Protein AF-A0A2G7GDB1-F1 (afdb_monomer_lite)

Secondary structure (DSSP, 8-state):
----TTSPPPPHHHHIIIIIIHHHT--HHHHHHHHT--HHHHHHHHTTSSPPPHHHHHHHHHHHTS-HHHHHHHHHHHHHHHHHHHHHHHHTTPPPP------TTTTTTTSSTTS---------------

Foldseek 3Di:
DDQDPPDQQDQLLCCCCPVPCVVVVHDLVNLCVQLVHDSVQSVCSNVSNDAQDLSNLVSVCVRVVHHSCVRVVSRVSNVVVVVCVVCVVVVVPDDDDDPPDPDPPVVVVVPPPPPDPDPDDDDDDDDDDD

Radius of gyration: 30.7 Å; chains: 1; bounding box: 88×58×57 Å

pLDDT: mean 82.87, std 20.31, range [41.31, 98.62]

Sequence (130 aa):
MRVPTNRRPPHPGRILRKYFLDNLGIDQQQLANGIGVEYKRINSIVNERRDISEDTALRLAKYFGNTPGFWLNLQSVYNLYKAEQKVREELDKIRTFTVSSCTSEQIESDRITNIDKGDSSILANSPRDD

Structure (mmCIF, N/CA/C/O backbone):
data_AF-A0A2G7GDB1-F1
#
_entry.id   AF-A0A2G7GDB1-F1
#
loop_
_atom_site.group_PDB
_atom_site.id
_atom_site.type_symbol
_atom_site.label_atom_id
_atom_site.label_alt_id
_atom_site.label_comp_id
_atom_site.label_asym_id
_atom_site.label_entity_id
_atom_site.label_seq_id
_atom_site.pdbx_PDB_ins_code
_atom_site.Cartn_x
_atom_site.Cartn_y
_atom_site.Cartn_z
_atom_site.occupancy
_atom_site.B_iso_or_equiv
_atom_site.auth_seq_id
_atom_site.auth_comp_id
_atom_site.auth_asym_id
_atom_site.auth_atom_id
_atom_site.pdbx_PDB_model_num
ATOM 1 N N . MET A 1 1 ? 6.593 -16.684 -5.619 1.00 57.34 1 MET A N 1
ATOM 2 C CA . MET A 1 1 ? 5.576 -15.652 -5.918 1.00 57.34 1 MET A CA 1
ATOM 3 C C . MET A 1 1 ? 5.454 -15.544 -7.432 1.00 57.34 1 MET A C 1
ATOM 5 O O . MET A 1 1 ? 6.480 -15.384 -8.075 1.00 57.34 1 MET A O 1
ATOM 9 N N . ARG A 1 2 ? 4.266 -15.733 -8.019 1.00 59.44 2 ARG A N 1
ATOM 10 C CA . ARG A 1 2 ? 4.071 -15.731 -9.482 1.00 59.44 2 ARG A CA 1
ATOM 11 C C . ARG A 1 2 ? 3.248 -14.504 -9.868 1.00 59.44 2 ARG A C 1
ATOM 13 O O . ARG A 1 2 ? 2.121 -14.372 -9.396 1.00 59.44 2 ARG A O 1
ATOM 20 N N . VAL A 1 3 ? 3.804 -13.612 -10.685 1.00 61.69 3 VAL A N 1
ATOM 21 C CA . VAL A 1 3 ? 3.067 -12.461 -11.230 1.00 61.69 3 VAL A CA 1
ATOM 22 C C . VAL A 1 3 ? 2.157 -12.954 -12.362 1.00 61.69 3 VAL A C 1
ATOM 24 O O . VAL A 1 3 ? 2.616 -13.726 -13.207 1.00 61.69 3 VAL A O 1
ATOM 27 N N . PRO A 1 4 ? 0.866 -12.578 -12.394 1.00 60.94 4 PRO A N 1
ATOM 28 C CA . PRO A 1 4 ? -0.011 -12.937 -13.500 1.00 60.94 4 PRO A CA 1
ATOM 29 C C . PRO A 1 4 ? 0.443 -12.229 -14.781 1.00 60.94 4 PRO A C 1
ATOM 31 O O . PRO A 1 4 ? 0.367 -11.011 -14.881 1.00 60.94 4 PRO A O 1
ATOM 34 N N . THR A 1 5 ? 0.855 -12.998 -15.786 1.00 60.69 5 THR A N 1
ATOM 35 C CA . THR A 1 5 ? 1.408 -12.479 -17.050 1.00 60.69 5 THR A CA 1
ATOM 36 C C . THR A 1 5 ? 0.376 -11.740 -17.916 1.00 60.69 5 THR A C 1
ATOM 38 O O . THR A 1 5 ? 0.753 -11.003 -18.815 1.00 60.69 5 THR A O 1
ATOM 41 N N . ASN A 1 6 ? -0.931 -11.925 -17.668 1.00 65.12 6 ASN A N 1
ATOM 42 C CA . ASN A 1 6 ? -1.988 -11.459 -18.579 1.00 65.12 6 ASN A CA 1
ATOM 43 C C . ASN A 1 6 ? -3.102 -10.619 -17.922 1.00 65.12 6 ASN A C 1
ATOM 45 O O . ASN A 1 6 ? -4.096 -10.296 -18.570 1.00 65.12 6 ASN A O 1
ATOM 49 N N . ARG A 1 7 ? -3.001 -10.295 -16.624 1.00 78.75 7 ARG A N 1
ATOM 50 C CA . ARG A 1 7 ? -4.009 -9.480 -15.918 1.00 78.75 7 ARG A CA 1
ATOM 51 C C . ARG A 1 7 ? -3.340 -8.525 -14.942 1.00 78.75 7 ARG A C 1
ATOM 53 O O . ARG A 1 7 ? -2.548 -8.958 -14.112 1.00 78.75 7 ARG A O 1
ATOM 60 N N . ARG A 1 8 ? -3.728 -7.245 -14.999 1.00 85.38 8 ARG A N 1
ATOM 61 C CA . ARG A 1 8 ? -3.262 -6.218 -14.060 1.00 85.38 8 ARG A CA 1
ATOM 62 C C . ARG A 1 8 ? -3.568 -6.657 -12.619 1.00 85.38 8 ARG A C 1
ATOM 64 O O . ARG A 1 8 ? -4.748 -6.837 -12.297 1.00 85.38 8 ARG A O 1
ATOM 71 N N . PRO A 1 9 ? -2.556 -6.801 -11.748 1.00 91.25 9 PRO A N 1
ATOM 72 C CA . PRO A 1 9 ? -2.786 -7.108 -10.349 1.00 91.25 9 PRO A CA 1
ATOM 73 C C . PRO A 1 9 ? -3.528 -5.944 -9.674 1.00 91.25 9 PRO A C 1
ATOM 75 O O . PRO A 1 9 ? -3.273 -4.774 -9.987 1.00 91.25 9 PRO A O 1
ATOM 78 N N . PRO A 1 10 ? -4.466 -6.236 -8.762 1.00 92.44 10 PRO A N 1
ATOM 79 C CA . PRO A 1 10 ? -5.179 -5.202 -8.029 1.00 92.44 10 PRO A CA 1
ATOM 80 C C . PRO A 1 10 ? -4.226 -4.451 -7.094 1.00 92.44 10 PRO A C 1
ATO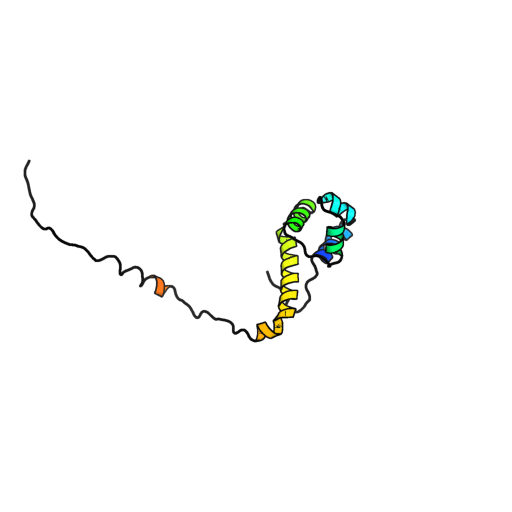M 82 O O . PRO A 1 10 ? -3.358 -5.056 -6.466 1.00 92.44 10 PRO A O 1
ATOM 85 N N . HIS A 1 11 ? -4.423 -3.138 -6.963 1.00 96.12 11 HIS A N 1
ATOM 86 C CA . HIS A 1 11 ? -3.715 -2.344 -5.961 1.00 96.12 11 HIS A CA 1
ATOM 87 C C . HIS A 1 11 ? -4.039 -2.876 -4.550 1.00 96.12 11 HIS A C 1
ATOM 89 O O . HIS A 1 11 ? -5.210 -3.166 -4.272 1.00 96.12 11 HIS A O 1
ATOM 95 N N . PRO A 1 12 ? -3.070 -2.968 -3.623 1.00 96.75 12 PRO A N 1
ATOM 96 C CA . PRO A 1 12 ? -3.319 -3.472 -2.270 1.00 96.75 12 PRO A CA 1
ATOM 97 C C . PRO A 1 12 ? -4.410 -2.690 -1.522 1.00 96.75 12 PRO A C 1
ATOM 99 O O . PRO A 1 12 ? -5.239 -3.277 -0.837 1.00 96.75 12 PRO A O 1
ATOM 102 N N . GLY A 1 13 ? -4.493 -1.376 -1.726 1.00 97.44 13 GLY A N 1
ATOM 103 C CA . GLY A 1 13 ? -5.583 -0.540 -1.207 1.00 97.44 13 GLY A CA 1
ATOM 104 C C . GLY A 1 13 ? -6.988 -0.915 -1.697 1.00 97.44 13 GLY A C 1
ATOM 105 O O . GLY A 1 13 ? -7.947 -0.841 -0.930 1.00 97.44 13 GLY A O 1
ATOM 106 N N . ARG A 1 14 ? -7.117 -1.412 -2.935 1.00 96.94 14 ARG A N 1
ATOM 107 C CA . ARG A 1 14 ? -8.384 -1.962 -3.439 1.00 96.94 14 ARG A CA 1
ATOM 108 C C . ARG A 1 14 ? -8.763 -3.234 -2.690 1.00 96.94 14 ARG A C 1
ATOM 110 O O . ARG A 1 14 ? -9.940 -3.433 -2.395 1.00 96.94 14 ARG A O 1
ATOM 117 N N . ILE A 1 15 ? -7.775 -4.086 -2.405 1.00 96.81 15 ILE A N 1
ATOM 118 C CA . ILE A 1 15 ? -7.968 -5.313 -1.627 1.00 96.81 15 ILE A CA 1
ATOM 119 C C . ILE A 1 15 ? -8.388 -4.970 -0.197 1.00 96.81 15 ILE A C 1
ATOM 121 O O . ILE A 1 15 ? -9.368 -5.527 0.288 1.00 96.81 15 ILE A O 1
ATOM 125 N N . LEU A 1 16 ? -7.708 -4.007 0.432 1.00 97.12 16 LEU A N 1
ATOM 126 C CA . LEU A 1 16 ? -8.044 -3.503 1.762 1.00 97.12 16 LEU A CA 1
ATOM 127 C C . LEU A 1 16 ? -9.501 -3.027 1.831 1.00 97.12 16 LEU A C 1
ATOM 129 O O . LEU A 1 16 ? -10.241 -3.457 2.710 1.00 97.12 16 LEU A O 1
ATOM 133 N N . ARG A 1 17 ? -9.940 -2.196 0.880 1.00 97.44 17 ARG A N 1
ATOM 134 C CA . ARG A 1 17 ? -11.330 -1.728 0.845 1.00 97.44 17 ARG A CA 1
ATOM 135 C C . ARG A 1 17 ? -12.312 -2.883 0.669 1.00 97.44 17 ARG A C 1
ATOM 137 O O . ARG A 1 17 ? -13.134 -3.126 1.540 1.00 97.44 17 ARG A O 1
ATOM 144 N N . LYS A 1 18 ? -12.176 -3.627 -0.432 1.00 96.62 18 LYS A N 1
ATOM 145 C CA . LYS A 1 18 ? -13.183 -4.606 -0.853 1.00 96.62 18 LYS A CA 1
ATOM 146 C C . LYS A 1 18 ? -13.298 -5.800 0.093 1.00 96.62 18 LYS A C 1
ATOM 148 O O . LYS A 1 18 ? -14.392 -6.305 0.297 1.00 96.62 18 LYS A O 1
ATOM 153 N N . TYR A 1 19 ? -12.173 -6.297 0.606 1.00 96.00 19 TYR A N 1
ATOM 154 C CA . TYR A 1 19 ? -12.157 -7.561 1.345 1.00 96.00 19 TYR A CA 1
ATOM 155 C C . TYR A 1 19 ? -12.087 -7.401 2.859 1.00 96.00 19 TYR A C 1
ATOM 157 O O . TYR A 1 19 ? -12.372 -8.368 3.561 1.00 96.00 19 TYR A O 1
ATOM 165 N N . PHE A 1 20 ? -11.728 -6.215 3.357 1.00 96.38 20 PHE A N 1
ATOM 166 C CA . PHE A 1 20 ? -11.632 -5.957 4.791 1.00 96.38 20 PHE A CA 1
ATOM 167 C C . PHE A 1 20 ? -12.625 -4.885 5.223 1.00 96.38 20 PHE A C 1
ATOM 169 O O . PHE A 1 20 ? -13.497 -5.193 6.022 1.00 96.38 20 PHE A O 1
ATOM 176 N N . LEU A 1 21 ? -12.555 -3.664 4.684 1.00 96.62 21 LEU A N 1
ATOM 177 C CA . LEU A 1 21 ? -13.450 -2.582 5.119 1.00 96.62 21 LEU A CA 1
ATOM 178 C C . LEU A 1 21 ? -14.919 -2.892 4.809 1.00 96.62 21 LEU A C 1
ATOM 180 O O . LEU A 1 21 ? -15.738 -2.938 5.723 1.00 96.62 21 LEU A O 1
ATOM 184 N N . ASP A 1 22 ? -15.224 -3.191 3.545 1.00 96.75 22 ASP A N 1
ATOM 185 C CA . ASP A 1 22 ? -16.597 -3.438 3.093 1.00 96.75 22 ASP A CA 1
ATOM 186 C C . ASP A 1 22 ? -17.174 -4.715 3.737 1.00 96.75 22 ASP A C 1
ATOM 188 O O . ASP A 1 22 ? -18.322 -4.732 4.169 1.00 96.75 22 ASP A O 1
ATOM 192 N N . ASN A 1 23 ? -16.363 -5.774 3.859 1.00 96.00 23 ASN A N 1
ATOM 193 C CA . ASN A 1 23 ? -16.790 -7.051 4.444 1.00 96.00 23 ASN A CA 1
ATOM 194 C C . ASN A 1 23 ? -16.986 -6.994 5.965 1.00 96.00 23 ASN A C 1
ATOM 196 O O . ASN A 1 23 ? -17.841 -7.701 6.491 1.00 96.00 23 ASN A O 1
ATOM 200 N N . LEU A 1 24 ? -16.176 -6.205 6.676 1.00 95.00 24 LEU A N 1
ATOM 201 C CA . LEU A 1 24 ? -16.263 -6.072 8.134 1.00 95.00 24 LEU A CA 1
ATOM 202 C C . LEU A 1 24 ? -17.173 -4.911 8.560 1.00 95.00 24 LEU A C 1
ATOM 204 O O . LEU A 1 24 ? -17.409 -4.741 9.753 1.00 95.00 24 LEU A O 1
ATOM 208 N N . GLY A 1 25 ? -17.664 -4.104 7.612 1.00 96.38 25 GLY A N 1
ATOM 209 C CA . GLY A 1 25 ? -18.463 -2.911 7.898 1.00 96.38 25 GLY A CA 1
ATOM 210 C C . GLY A 1 25 ? -17.686 -1.834 8.661 1.00 96.38 25 GLY A C 1
ATOM 211 O O . GLY A 1 25 ? -18.273 -1.107 9.458 1.00 96.38 25 GLY A O 1
ATOM 212 N N . ILE A 1 26 ? -16.367 -1.759 8.455 1.00 96.12 26 ILE A N 1
ATOM 213 C CA . ILE A 1 26 ? -15.474 -0.822 9.147 1.00 96.12 26 ILE A CA 1
ATOM 214 C C . ILE A 1 26 ? -15.177 0.355 8.217 1.00 96.12 26 ILE A C 1
ATOM 216 O O . ILE A 1 26 ? -14.767 0.161 7.073 1.00 96.12 26 ILE A O 1
ATOM 220 N N . ASP A 1 27 ? -15.317 1.580 8.716 1.00 96.88 27 ASP A N 1
ATOM 221 C CA . ASP A 1 27 ? -14.921 2.780 7.981 1.00 96.88 27 ASP A CA 1
ATOM 222 C C . ASP A 1 27 ? -13.403 3.051 8.068 1.00 96.88 27 ASP A C 1
ATOM 224 O O . ASP A 1 27 ? -12.699 2.657 9.003 1.00 96.88 27 ASP A O 1
ATOM 228 N N . GLN A 1 28 ? -12.880 3.792 7.094 1.00 97.62 28 GLN A N 1
ATOM 229 C CA . GLN A 1 28 ? -11.492 4.240 7.028 1.00 97.62 28 GLN A CA 1
ATOM 230 C C . GLN A 1 28 ? -11.049 4.992 8.291 1.00 97.62 28 GLN A C 1
ATOM 232 O O . GLN A 1 28 ? -9.905 4.823 8.720 1.00 97.62 28 GLN A O 1
ATOM 237 N N . GLN A 1 29 ? -11.930 5.792 8.905 1.00 98.19 29 GLN A N 1
ATOM 238 C CA . GLN A 1 29 ? -11.620 6.492 10.154 1.00 98.19 29 GLN A CA 1
ATOM 239 C C . GLN A 1 29 ? -11.434 5.515 11.321 1.00 98.19 29 GLN A C 1
ATOM 241 O O . GLN A 1 29 ? -10.499 5.661 12.111 1.00 98.19 29 GLN A O 1
ATOM 246 N N . GLN A 1 30 ? -12.287 4.492 11.412 1.00 97.56 30 GLN A N 1
ATOM 247 C CA . GLN A 1 30 ? -12.175 3.453 12.436 1.00 97.56 30 GLN A CA 1
ATOM 248 C C . GLN A 1 30 ? -10.886 2.650 12.262 1.00 97.56 30 GLN A C 1
ATOM 250 O O . GLN A 1 30 ? -10.184 2.415 13.246 1.00 97.56 30 G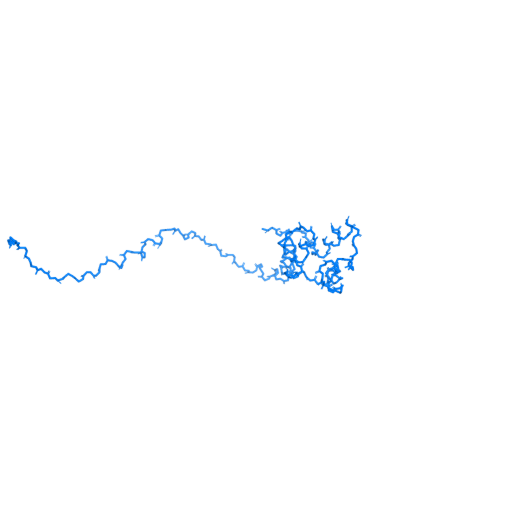LN A O 1
ATOM 255 N N . LEU A 1 31 ? -10.526 2.302 11.021 1.00 97.81 31 LEU A N 1
ATOM 256 C CA . LEU A 1 31 ? -9.255 1.639 10.734 1.00 97.81 31 LEU A CA 1
ATOM 257 C C . LEU A 1 31 ? -8.060 2.515 11.136 1.00 97.81 31 LEU A C 1
ATOM 259 O O . LEU A 1 31 ? -7.141 2.031 11.792 1.00 97.81 31 LEU A O 1
ATOM 263 N N . ALA A 1 32 ? -8.068 3.796 10.758 1.00 98.25 32 ALA A N 1
ATOM 264 C CA . ALA A 1 32 ? -6.984 4.728 11.067 1.00 98.25 32 ALA A CA 1
ATOM 265 C C . ALA A 1 32 ? -6.735 4.826 12.580 1.00 98.25 32 ALA A C 1
ATOM 267 O O . ALA A 1 32 ? -5.599 4.667 13.034 1.00 98.25 32 ALA A O 1
ATOM 268 N N . ASN A 1 33 ? -7.812 4.981 13.354 1.00 98.00 33 ASN A N 1
ATOM 269 C CA . ASN A 1 33 ? -7.759 4.987 14.813 1.00 98.00 33 ASN A CA 1
ATOM 270 C C . ASN A 1 33 ? -7.291 3.631 15.367 1.00 98.00 33 ASN A C 1
ATOM 272 O O . ASN A 1 33 ? -6.422 3.588 16.234 1.00 98.00 33 ASN A O 1
ATOM 276 N N . GLY A 1 34 ? -7.822 2.527 14.836 1.00 97.44 34 GLY A N 1
ATOM 277 C CA . GLY A 1 34 ? -7.515 1.169 15.287 1.00 97.44 34 GLY A CA 1
ATOM 278 C C . GLY A 1 34 ? -6.057 0.757 15.089 1.00 97.44 34 GLY A C 1
ATOM 279 O O . GLY A 1 34 ? -5.530 -0.024 15.879 1.00 97.44 34 GLY A O 1
ATOM 280 N N . ILE A 1 35 ? -5.387 1.304 14.071 1.00 97.25 35 ILE A N 1
ATOM 281 C CA . ILE A 1 35 ? -3.970 1.020 13.801 1.00 97.25 35 ILE A CA 1
ATOM 282 C C . ILE A 1 35 ? -3.016 2.156 14.202 1.00 97.25 35 ILE A C 1
ATOM 284 O O . ILE A 1 35 ? -1.800 2.053 13.994 1.00 97.25 35 ILE A O 1
ATOM 288 N N . GLY A 1 36 ? -3.553 3.239 14.771 1.00 97.38 36 GLY A N 1
ATOM 289 C CA . GLY A 1 36 ? -2.793 4.386 15.265 1.00 97.38 36 GLY A CA 1
ATOM 290 C C . GLY A 1 36 ? -2.058 5.161 14.169 1.00 97.38 36 GLY A C 1
ATOM 291 O O . GLY A 1 36 ? -0.868 5.445 14.319 1.00 97.38 36 GLY A O 1
ATOM 292 N N . VAL A 1 37 ? -2.729 5.468 13.054 1.00 97.38 37 VAL A N 1
ATOM 293 C CA . VAL A 1 37 ? -2.184 6.301 11.964 1.00 97.38 37 VAL A CA 1
ATOM 294 C C . VAL A 1 37 ? -3.164 7.401 11.563 1.00 97.38 37 VAL A C 1
ATOM 296 O O . VAL A 1 37 ? -4.357 7.322 11.828 1.00 97.38 37 VAL A O 1
ATOM 299 N N . GLU A 1 38 ? -2.671 8.427 10.872 1.00 98.00 38 GLU A N 1
ATOM 300 C CA . GLU A 1 38 ? -3.521 9.499 10.350 1.00 98.00 38 GLU A CA 1
ATOM 301 C C . GLU A 1 38 ? -4.522 8.973 9.304 1.00 98.00 38 GLU A C 1
ATOM 303 O O . GLU A 1 38 ? -4.146 8.237 8.384 1.00 98.00 38 GLU A O 1
ATOM 308 N N . TYR A 1 39 ? -5.777 9.429 9.373 1.00 97.88 39 TYR A N 1
ATOM 309 C CA . TYR A 1 39 ? -6.824 9.108 8.393 1.00 97.88 39 TYR A CA 1
ATOM 310 C C . TYR A 1 39 ? -6.378 9.336 6.944 1.00 97.88 39 TYR A C 1
ATOM 312 O O . TYR A 1 39 ? -6.599 8.492 6.075 1.00 97.88 39 TYR A O 1
ATOM 320 N N . LYS A 1 40 ? -5.664 10.439 6.679 1.00 98.12 40 LYS A N 1
ATOM 321 C CA . LYS A 1 40 ? -5.157 10.782 5.344 1.00 98.12 40 LYS A CA 1
ATOM 322 C C . LYS A 1 40 ? -4.272 9.684 4.749 1.00 98.12 40 LYS A C 1
ATOM 324 O O . LYS A 1 40 ? -4.295 9.472 3.532 1.00 98.12 40 LYS A O 1
ATOM 329 N N . ARG A 1 41 ? -3.522 8.959 5.590 1.00 97.81 41 ARG A N 1
ATOM 330 C CA . ARG A 1 41 ? -2.711 7.808 5.172 1.00 97.81 41 ARG A CA 1
ATOM 331 C C . ARG A 1 41 ? -3.608 6.682 4.657 1.00 97.81 41 ARG A C 1
ATOM 333 O O . ARG A 1 41 ? -3.393 6.230 3.534 1.00 97.81 41 ARG A O 1
ATOM 340 N N . ILE A 1 42 ? -4.619 6.283 5.432 1.00 97.94 42 ILE A N 1
ATOM 341 C CA . ILE A 1 42 ? -5.575 5.228 5.054 1.00 97.94 42 ILE A CA 1
ATOM 342 C C . ILE A 1 42 ? -6.364 5.617 3.810 1.00 97.94 42 ILE A C 1
ATOM 344 O O . ILE A 1 42 ? -6.424 4.837 2.863 1.00 97.94 42 ILE A O 1
ATOM 348 N N . ASN A 1 43 ? -6.884 6.841 3.767 1.00 98.00 43 ASN A N 1
ATOM 349 C CA . ASN A 1 43 ? -7.625 7.358 2.624 1.00 98.00 43 ASN A CA 1
ATOM 350 C C . ASN A 1 43 ? -6.792 7.304 1.336 1.00 98.00 43 ASN A C 1
ATOM 352 O O . ASN A 1 43 ? -7.258 6.815 0.306 1.00 98.00 43 ASN A O 1
ATOM 356 N N . SER A 1 44 ? -5.525 7.721 1.402 1.00 98.12 44 SER A N 1
ATOM 357 C CA . SER A 1 44 ? -4.626 7.663 0.246 1.00 98.12 44 SER A CA 1
ATOM 358 C C . SER A 1 44 ? -4.365 6.227 -0.216 1.00 98.12 44 SER A C 1
ATOM 360 O O . SER A 1 44 ? -4.299 5.983 -1.419 1.00 98.12 44 SER A O 1
ATOM 362 N N . ILE A 1 45 ? -4.232 5.277 0.716 1.00 97.81 45 ILE A N 1
ATOM 363 C CA . ILE A 1 45 ? -4.036 3.855 0.396 1.00 97.81 45 ILE A CA 1
ATOM 364 C C . ILE A 1 45 ? -5.296 3.284 -0.258 1.00 97.81 45 ILE A C 1
ATOM 366 O O . ILE A 1 45 ? -5.214 2.716 -1.346 1.00 97.81 45 ILE A O 1
ATOM 370 N N . VAL A 1 46 ? -6.464 3.474 0.362 1.00 97.25 46 VAL A N 1
ATOM 371 C CA . VAL A 1 46 ? -7.764 2.973 -0.119 1.00 97.25 46 VAL A CA 1
ATOM 372 C C . VAL A 1 46 ? -8.113 3.526 -1.502 1.00 97.25 46 VAL A C 1
ATOM 374 O O . VAL A 1 46 ? -8.638 2.793 -2.339 1.00 97.25 46 VAL A O 1
ATOM 377 N N . ASN A 1 47 ? -7.752 4.780 -1.776 1.00 97.25 47 ASN A N 1
ATOM 378 C CA . ASN A 1 47 ? -7.934 5.418 -3.081 1.00 97.25 47 ASN A CA 1
ATOM 379 C C . ASN A 1 47 ? -6.830 5.094 -4.102 1.00 97.25 47 ASN A C 1
ATOM 381 O O . ASN A 1 47 ? -6.747 5.756 -5.135 1.00 97.25 47 ASN A O 1
ATOM 385 N N . GLU A 1 48 ? -5.981 4.098 -3.833 1.00 96.69 48 GLU A N 1
ATOM 386 C CA . GLU A 1 48 ? -4.915 3.641 -4.737 1.00 96.69 48 GLU A CA 1
ATOM 387 C C . GLU A 1 48 ? -3.879 4.741 -5.080 1.00 96.69 48 GLU A C 1
ATOM 389 O O . GLU A 1 48 ? -3.199 4.677 -6.104 1.00 96.69 48 GLU A O 1
ATOM 394 N N . ARG A 1 49 ? -3.757 5.771 -4.226 1.00 96.75 49 ARG A N 1
ATOM 395 C CA . ARG A 1 49 ? -2.830 6.910 -4.395 1.00 96.75 49 ARG A CA 1
ATOM 396 C C . ARG A 1 49 ? -1.517 6.741 -3.635 1.00 96.75 49 ARG A C 1
ATOM 398 O O . ARG A 1 49 ? -0.574 7.488 -3.880 1.00 96.75 49 ARG A O 1
ATOM 405 N N . ARG A 1 50 ? -1.469 5.815 -2.677 1.00 96.94 50 ARG A N 1
ATOM 406 C CA . ARG A 1 50 ? -0.307 5.545 -1.828 1.00 96.94 50 ARG A CA 1
ATOM 407 C C . ARG A 1 50 ? -0.091 4.041 -1.699 1.00 96.94 50 ARG A C 1
ATOM 409 O O . ARG A 1 50 ? -1.039 3.299 -1.451 1.00 96.94 50 ARG A O 1
ATOM 416 N N . ASP A 1 51 ? 1.170 3.646 -1.797 1.00 97.25 51 ASP A N 1
ATOM 417 C CA . ASP A 1 51 ? 1.631 2.282 -1.565 1.00 97.25 51 ASP A CA 1
ATOM 418 C C . ASP A 1 51 ? 1.645 1.938 -0.062 1.00 97.25 51 ASP A C 1
ATOM 420 O O . ASP A 1 51 ? 1.770 2.810 0.805 1.00 97.25 51 ASP A O 1
ATOM 424 N N . ILE A 1 52 ? 1.525 0.653 0.263 1.00 97.56 52 ILE A N 1
ATOM 425 C CA . ILE A 1 52 ? 1.664 0.142 1.628 1.00 97.56 52 ILE A CA 1
ATOM 426 C C . ILE A 1 52 ? 3.154 0.025 1.971 1.00 97.56 52 ILE A C 1
ATOM 428 O O . ILE A 1 52 ? 3.881 -0.726 1.329 1.00 97.56 52 ILE A O 1
ATOM 432 N N . SER A 1 53 ? 3.584 0.745 3.011 1.00 97.62 53 SER A N 1
ATOM 433 C CA . SER A 1 53 ? 4.915 0.603 3.618 1.00 97.62 53 SER A CA 1
ATOM 434 C C . SER A 1 53 ? 4.978 -0.562 4.609 1.00 97.62 53 SER A C 1
ATOM 436 O O . SER A 1 53 ? 3.945 -1.049 5.075 1.00 97.62 53 SER A O 1
ATOM 438 N N . GLU A 1 54 ? 6.184 -0.948 5.016 1.00 98.06 54 GLU A N 1
ATOM 439 C CA . GLU A 1 54 ? 6.453 -1.981 6.022 1.00 98.06 54 GLU A CA 1
ATOM 440 C C . GLU A 1 54 ? 5.788 -1.655 7.368 1.00 98.06 54 GLU A C 1
ATOM 442 O O . GLU A 1 54 ? 5.096 -2.503 7.928 1.00 98.06 54 GLU A O 1
ATOM 447 N N . ASP A 1 55 ? 5.903 -0.408 7.845 1.00 98.12 55 ASP A N 1
ATOM 448 C CA . ASP A 1 55 ? 5.203 0.082 9.050 1.00 98.12 55 ASP A CA 1
ATOM 449 C C . ASP A 1 55 ? 3.685 -0.120 8.937 1.00 98.12 55 ASP A C 1
ATOM 451 O O . ASP A 1 55 ? 3.037 -0.627 9.853 1.00 98.12 55 ASP A O 1
ATOM 455 N N . THR A 1 56 ? 3.108 0.215 7.781 1.00 98.00 56 THR A N 1
ATOM 456 C CA . THR A 1 56 ? 1.665 0.065 7.569 1.00 98.00 56 THR A CA 1
ATOM 457 C C . THR A 1 56 ? 1.273 -1.411 7.488 1.00 98.00 56 THR A C 1
ATOM 459 O O . THR A 1 56 ? 0.259 -1.800 8.060 1.00 98.00 56 THR A O 1
ATOM 462 N N . ALA A 1 57 ? 2.079 -2.253 6.840 1.00 98.25 57 ALA A N 1
ATOM 463 C CA . ALA A 1 57 ? 1.844 -3.692 6.758 1.00 98.25 57 ALA A CA 1
ATOM 464 C C . ALA A 1 57 ? 1.884 -4.370 8.137 1.00 98.25 57 ALA A C 1
ATOM 466 O O . ALA A 1 57 ? 1.007 -5.181 8.431 1.00 98.25 57 ALA A O 1
ATOM 467 N N . LEU A 1 58 ? 2.843 -4.013 8.999 1.00 98.62 58 LEU A N 1
ATOM 468 C CA . LEU A 1 58 ? 2.923 -4.511 10.380 1.00 98.62 58 LEU A CA 1
ATOM 469 C C . LEU A 1 58 ? 1.668 -4.143 11.181 1.00 98.62 58 LEU A C 1
ATOM 471 O O . LEU A 1 58 ? 1.086 -4.983 11.869 1.00 98.62 58 LEU A O 1
ATOM 475 N N . ARG A 1 59 ? 1.224 -2.893 11.047 1.00 98.44 59 ARG A N 1
ATOM 476 C CA . ARG A 1 59 ? 0.032 -2.364 11.716 1.00 98.44 59 ARG A CA 1
ATOM 477 C C . ARG A 1 59 ? -1.259 -3.029 11.241 1.00 98.44 59 ARG A C 1
ATOM 479 O O . ARG A 1 59 ? -2.054 -3.474 12.066 1.00 98.44 59 ARG A O 1
ATOM 486 N N . LEU A 1 60 ? -1.449 -3.148 9.927 1.00 98.00 60 LEU A N 1
ATOM 487 C CA . LEU A 1 60 ? -2.604 -3.834 9.339 1.00 98.00 60 LEU A CA 1
ATOM 488 C C . LEU A 1 60 ? -2.630 -5.313 9.735 1.00 98.00 60 LEU A C 1
ATOM 490 O O . LEU A 1 60 ? -3.686 -5.835 10.077 1.00 98.00 60 LEU A O 1
ATOM 494 N N . ALA A 1 61 ? -1.472 -5.974 9.740 1.00 98.06 61 ALA A N 1
ATOM 495 C CA . ALA A 1 61 ? -1.348 -7.364 10.162 1.00 98.06 61 ALA A CA 1
ATOM 496 C C . ALA A 1 61 ? -1.762 -7.573 11.617 1.00 98.06 61 ALA A C 1
ATOM 498 O O . ALA A 1 61 ? -2.561 -8.462 11.912 1.00 98.06 61 ALA A O 1
ATOM 499 N N . LYS A 1 62 ? -1.286 -6.704 12.515 1.00 98.06 62 LYS A N 1
ATOM 500 C CA . LYS A 1 62 ? -1.676 -6.735 13.926 1.00 98.06 62 LYS A CA 1
ATOM 501 C C . LYS A 1 62 ? -3.178 -6.515 14.116 1.00 98.06 62 LYS A C 1
ATOM 503 O O . LYS A 1 62 ? -3.768 -7.181 14.959 1.00 98.06 62 LYS A O 1
ATOM 508 N N . TYR A 1 63 ? -3.775 -5.603 13.350 1.00 97.56 63 TYR A N 1
ATOM 509 C CA . TYR A 1 63 ? -5.191 -5.253 13.469 1.00 97.56 63 TYR A CA 1
ATOM 510 C C . TYR A 1 63 ? -6.130 -6.325 12.905 1.00 97.56 63 TYR A C 1
ATOM 512 O O . TYR A 1 63 ? -7.116 -6.674 13.544 1.00 97.56 63 TYR A O 1
ATOM 520 N N . PHE A 1 64 ? -5.814 -6.881 11.734 1.00 96.81 64 PHE A N 1
ATOM 521 C CA . PHE A 1 64 ? -6.656 -7.878 11.063 1.00 96.81 64 PHE A CA 1
ATOM 522 C C . PHE A 1 64 ? -6.307 -9.332 11.407 1.00 96.81 64 PHE A C 1
ATOM 524 O O . PHE A 1 64 ? -6.958 -10.245 10.906 1.00 96.81 64 PHE A O 1
ATOM 531 N N . GLY A 1 65 ? -5.278 -9.567 12.224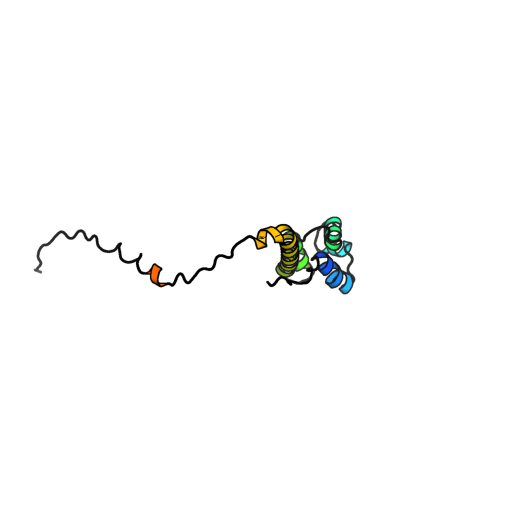 1.00 96.50 65 GLY A N 1
ATOM 532 C CA . GLY A 1 65 ? -4.866 -10.914 12.626 1.00 96.50 65 GLY A CA 1
ATOM 533 C C . GLY A 1 65 ? -4.270 -11.749 11.487 1.00 96.50 65 GLY A C 1
ATOM 534 O O . GLY A 1 65 ? -4.382 -12.971 11.499 1.00 96.50 65 GLY A O 1
ATOM 535 N N . ASN A 1 66 ? -3.653 -11.106 10.492 1.00 96.44 66 ASN A N 1
ATOM 536 C CA . ASN A 1 66 ? -2.957 -11.780 9.391 1.00 96.44 66 ASN A CA 1
ATOM 537 C C . ASN A 1 66 ? -1.448 -11.482 9.424 1.00 96.44 66 ASN A C 1
ATOM 539 O O . ASN A 1 66 ? -0.931 -10.970 10.415 1.00 96.44 66 ASN A O 1
ATOM 543 N N . THR A 1 67 ? -0.707 -11.848 8.374 1.00 97.88 67 THR A N 1
ATOM 544 C CA . THR A 1 67 ? 0.749 -11.658 8.340 1.00 97.88 67 THR A CA 1
ATOM 545 C C . THR A 1 67 ? 1.141 -10.349 7.642 1.00 97.88 67 THR A C 1
ATOM 547 O O . THR A 1 67 ? 0.541 -9.987 6.630 1.00 97.88 67 THR A O 1
ATOM 550 N N . PRO A 1 68 ? 2.206 -9.651 8.084 1.00 97.81 68 PRO A N 1
ATOM 551 C CA . PRO A 1 68 ? 2.723 -8.476 7.369 1.00 97.81 68 PRO A CA 1
ATOM 552 C C . PRO A 1 68 ? 3.120 -8.809 5.924 1.00 97.81 68 PRO A C 1
ATOM 554 O O . PRO A 1 68 ? 2.900 -8.022 5.003 1.00 97.81 68 PRO A O 1
ATOM 557 N N . GLY A 1 69 ? 3.637 -10.027 5.722 1.00 97.38 69 GLY A N 1
ATOM 558 C CA . GLY A 1 69 ? 3.994 -10.561 4.412 1.00 97.38 69 GLY A CA 1
ATOM 559 C C . GLY A 1 69 ? 2.820 -10.621 3.437 1.00 97.38 69 GLY A C 1
ATOM 560 O O . GLY A 1 69 ? 3.040 -10.424 2.249 1.00 97.38 69 GLY A O 1
ATOM 561 N N . PHE A 1 70 ? 1.578 -10.805 3.899 1.00 96.94 70 PHE A N 1
ATOM 562 C CA . PHE A 1 70 ? 0.398 -10.742 3.029 1.00 96.94 70 PHE A CA 1
ATOM 563 C C . PHE A 1 70 ? 0.287 -9.379 2.328 1.00 96.94 70 PHE A C 1
ATOM 565 O O . PHE A 1 70 ? 0.161 -9.313 1.104 1.00 96.94 70 PHE A O 1
ATOM 572 N N . TRP A 1 71 ? 0.397 -8.290 3.092 1.00 97.50 71 TRP A N 1
ATOM 573 C CA . TRP A 1 71 ? 0.279 -6.925 2.576 1.00 97.50 71 TRP A CA 1
ATOM 574 C C . TRP A 1 71 ? 1.452 -6.541 1.680 1.00 97.50 71 TRP A C 1
ATOM 576 O O . TRP A 1 71 ? 1.246 -6.006 0.588 1.00 97.50 71 TRP A O 1
ATOM 586 N N . LEU A 1 72 ? 2.672 -6.862 2.116 1.00 97.62 72 LEU A N 1
ATOM 587 C CA . LEU A 1 72 ? 3.875 -6.613 1.323 1.00 97.62 72 LEU A CA 1
ATOM 588 C C . LEU A 1 72 ? 3.851 -7.411 0.025 1.00 97.62 72 LEU A C 1
ATOM 590 O O . LEU A 1 72 ? 4.182 -6.872 -1.023 1.00 97.62 72 LEU A O 1
ATOM 594 N N . ASN A 1 73 ? 3.363 -8.651 0.055 1.00 96.00 73 ASN A N 1
ATOM 595 C CA . ASN A 1 73 ? 3.253 -9.469 -1.140 1.00 96.00 73 ASN A CA 1
ATOM 596 C C . ASN A 1 73 ? 2.314 -8.820 -2.174 1.00 96.00 73 ASN A C 1
ATOM 598 O O . ASN A 1 73 ? 2.661 -8.718 -3.348 1.00 96.00 73 ASN A O 1
ATOM 602 N N . LEU A 1 74 ? 1.157 -8.300 -1.750 1.00 95.50 74 LEU A N 1
ATOM 603 C CA . LEU A 1 74 ? 0.259 -7.559 -2.648 1.00 95.50 74 LEU A CA 1
ATOM 604 C C . LEU A 1 74 ? 0.940 -6.326 -3.261 1.00 95.50 74 LEU A C 1
ATOM 606 O O . LEU A 1 74 ? 0.835 -6.102 -4.470 1.00 95.50 74 LEU A O 1
ATOM 610 N N . GLN A 1 75 ? 1.661 -5.555 -2.444 1.00 96.62 75 GLN A N 1
ATOM 611 C CA . GLN A 1 75 ? 2.398 -4.384 -2.911 1.00 96.62 75 GLN A CA 1
ATOM 612 C C . GLN A 1 75 ? 3.508 -4.765 -3.898 1.00 96.62 75 GLN A C 1
ATOM 614 O O . GLN A 1 75 ? 3.639 -4.128 -4.942 1.00 96.62 75 GLN A O 1
ATOM 619 N N . SER A 1 76 ? 4.270 -5.822 -3.614 1.00 96.06 76 SER A N 1
ATOM 620 C CA . SER A 1 76 ? 5.346 -6.309 -4.476 1.00 96.06 76 SER A CA 1
ATOM 621 C C . SER A 1 76 ? 4.825 -6.781 -5.830 1.00 96.06 76 SER A C 1
ATOM 623 O O . SER A 1 76 ? 5.400 -6.391 -6.841 1.00 96.06 76 SER A O 1
ATOM 625 N N . VAL A 1 77 ? 3.717 -7.539 -5.890 1.00 94.31 77 VAL A N 1
ATOM 626 C CA . VAL A 1 77 ? 3.119 -7.933 -7.186 1.00 94.31 77 VAL A CA 1
ATOM 627 C C . VAL A 1 77 ? 2.702 -6.693 -7.978 1.00 94.31 77 VAL A C 1
ATOM 629 O O . VAL A 1 77 ? 2.970 -6.604 -9.175 1.00 94.31 77 VAL A O 1
ATOM 632 N N . TYR A 1 78 ? 2.053 -5.728 -7.322 1.00 94.69 78 TYR A N 1
ATOM 633 C CA . TYR A 1 78 ? 1.594 -4.506 -7.980 1.00 94.69 78 TYR A CA 1
ATOM 634 C C . TYR A 1 78 ? 2.752 -3.645 -8.502 1.00 94.69 78 TYR A C 1
ATOM 636 O O . TYR A 1 78 ? 2.712 -3.165 -9.639 1.00 94.69 78 TYR A O 1
ATOM 644 N N . ASN A 1 79 ? 3.797 -3.481 -7.692 1.00 94.38 79 ASN A N 1
ATOM 645 C CA . ASN A 1 79 ? 4.993 -2.728 -8.051 1.00 94.38 79 ASN A CA 1
ATOM 646 C C . ASN A 1 79 ? 5.770 -3.403 -9.171 1.00 94.38 79 ASN A C 1
ATOM 648 O O . ASN A 1 79 ? 6.179 -2.712 -10.101 1.00 94.38 79 ASN A O 1
ATOM 652 N N . LEU A 1 80 ? 5.922 -4.727 -9.112 1.00 93.94 80 LEU A N 1
ATOM 653 C CA . LEU A 1 80 ? 6.609 -5.492 -10.143 1.00 93.94 80 LEU A CA 1
ATOM 654 C C . LEU A 1 80 ? 5.885 -5.362 -11.482 1.00 93.94 80 LEU A C 1
ATOM 656 O O . LEU A 1 80 ? 6.511 -4.957 -12.451 1.00 93.94 80 LEU A O 1
ATOM 660 N N . TYR A 1 81 ? 4.560 -5.535 -11.514 1.00 92.75 81 TYR A N 1
ATOM 661 C CA . TYR A 1 81 ? 3.777 -5.289 -12.728 1.00 92.75 81 TYR A CA 1
ATOM 662 C C . TYR A 1 81 ? 3.966 -3.860 -13.258 1.00 92.75 81 TYR A C 1
ATOM 664 O O . TYR A 1 81 ? 4.199 -3.652 -14.444 1.00 92.75 81 TYR A O 1
ATOM 672 N N . LYS A 1 82 ? 3.897 -2.837 -12.394 1.00 92.19 82 LYS A N 1
ATOM 673 C CA . LYS A 1 82 ? 4.128 -1.444 -12.820 1.00 92.19 82 LYS A CA 1
ATOM 674 C C . LYS A 1 82 ? 5.539 -1.219 -13.360 1.00 92.19 82 LYS A C 1
ATOM 676 O O . LYS A 1 82 ? 5.695 -0.405 -14.266 1.00 92.19 82 LYS A O 1
ATOM 681 N N . ALA A 1 83 ? 6.544 -1.862 -12.773 1.00 93.38 83 ALA A N 1
ATOM 682 C CA . ALA A 1 83 ? 7.929 -1.761 -13.205 1.00 93.38 83 ALA A CA 1
ATOM 683 C C . ALA A 1 83 ? 8.119 -2.454 -14.558 1.00 93.38 83 ALA A C 1
ATOM 685 O O . ALA A 1 83 ? 8.576 -1.805 -15.493 1.00 93.38 83 ALA A O 1
ATOM 686 N N . GLU A 1 84 ? 7.662 -3.701 -14.694 1.00 91.25 84 GLU A N 1
ATOM 687 C CA . GLU A 1 84 ? 7.683 -4.472 -15.944 1.00 91.25 84 GLU A CA 1
ATOM 688 C C . GLU A 1 84 ? 7.064 -3.681 -17.095 1.00 91.25 84 GLU A C 1
ATOM 690 O O . GLU A 1 84 ? 7.677 -3.552 -18.147 1.00 91.25 84 GLU A O 1
ATOM 695 N N . GLN A 1 85 ? 5.902 -3.056 -16.882 1.00 90.62 85 GLN A N 1
ATOM 696 C CA . GLN A 1 85 ? 5.250 -2.252 -17.919 1.00 90.62 85 GLN A CA 1
ATOM 697 C C . GLN A 1 85 ? 6.066 -1.028 -18.363 1.00 90.62 85 GLN A C 1
ATOM 699 O O . GLN A 1 85 ? 5.892 -0.580 -19.492 1.00 90.62 85 GLN A O 1
ATOM 704 N N . LYS A 1 86 ? 6.923 -0.470 -17.500 1.00 92.81 86 LYS A N 1
ATOM 705 C CA . LYS A 1 86 ? 7.763 0.692 -17.835 1.00 92.81 86 LYS A CA 1
ATOM 706 C C . LYS A 1 86 ? 9.023 0.306 -18.596 1.00 92.81 86 LYS A C 1
ATOM 708 O O . LYS A 1 86 ? 9.441 1.060 -19.461 1.00 92.81 86 LYS A O 1
ATOM 713 N N . VAL A 1 87 ? 9.621 -0.833 -18.252 1.00 93.69 87 VAL A N 1
ATOM 714 C CA . VAL A 1 87 ? 10.907 -1.273 -18.816 1.00 93.69 87 VAL A CA 1
ATOM 715 C C . VAL A 1 87 ? 10.755 -2.395 -19.841 1.00 93.69 87 VAL A C 1
ATOM 717 O O . VAL A 1 87 ? 11.751 -2.957 -20.273 1.00 93.69 87 VAL A O 1
ATOM 720 N N . ARG A 1 88 ? 9.527 -2.749 -20.241 1.00 89.75 88 ARG A N 1
ATOM 721 C CA . ARG A 1 88 ? 9.242 -3.920 -21.087 1.00 89.75 88 ARG A CA 1
ATOM 722 C C . ARG A 1 88 ? 10.113 -3.985 -22.342 1.00 89.75 88 ARG A C 1
ATOM 724 O O . ARG A 1 88 ? 10.737 -5.006 -22.596 1.00 89.75 88 ARG A O 1
ATOM 731 N N . GLU A 1 89 ? 10.200 -2.880 -23.076 1.00 89.38 89 GLU A N 1
ATOM 732 C CA . GLU A 1 89 ? 10.990 -2.793 -24.312 1.00 89.38 89 GLU A CA 1
ATOM 733 C C . GLU A 1 89 ? 12.502 -2.908 -24.071 1.00 89.38 89 GLU A C 1
ATOM 735 O O . GLU A 1 89 ? 13.250 -3.328 -24.953 1.00 89.38 89 GLU A O 1
ATOM 740 N N . GLU A 1 90 ? 12.972 -2.504 -22.891 1.00 91.94 90 GLU A N 1
ATOM 741 C CA . GLU A 1 90 ? 14.372 -2.642 -22.488 1.00 91.94 90 GLU A CA 1
ATOM 742 C C . GLU A 1 90 ? 14.666 -4.079 -22.056 1.00 91.94 90 GLU A C 1
ATOM 744 O O . GLU A 1 90 ? 15.686 -4.635 -22.458 1.00 91.94 90 GLU A O 1
ATOM 749 N N . LEU A 1 91 ? 13.749 -4.702 -21.306 1.00 89.69 91 LEU A N 1
ATOM 750 C CA . LEU A 1 91 ? 13.847 -6.098 -20.879 1.00 89.69 91 LEU A CA 1
ATOM 751 C C . LEU A 1 91 ? 13.923 -7.054 -22.073 1.00 89.69 91 LEU A C 1
ATOM 753 O O . LEU A 1 91 ? 14.735 -7.975 -22.041 1.00 89.69 91 LEU A O 1
ATOM 757 N N . ASP A 1 92 ? 13.158 -6.803 -23.139 1.00 89.00 92 ASP A N 1
ATOM 758 C CA . ASP A 1 92 ? 13.171 -7.627 -24.358 1.00 89.00 92 ASP A CA 1
ATOM 759 C C . ASP A 1 92 ? 14.549 -7.646 -25.056 1.00 89.00 92 ASP A C 1
ATOM 761 O O . ASP A 1 92 ? 14.856 -8.562 -25.820 1.00 89.00 92 ASP A O 1
ATOM 765 N N . LYS A 1 93 ? 15.414 -6.659 -24.780 1.00 93.31 93 LYS A N 1
ATOM 766 C CA . LYS A 1 93 ? 16.780 -6.573 -25.328 1.00 93.31 93 LYS A CA 1
ATOM 767 C C . LYS A 1 93 ? 17.815 -7.292 -24.459 1.00 93.31 93 LYS A C 1
ATOM 769 O O . LYS A 1 93 ? 18.945 -7.499 -24.906 1.00 93.31 93 LYS A O 1
ATOM 774 N N . ILE A 1 94 ? 17.473 -7.657 -23.222 1.00 92.62 94 ILE A N 1
ATOM 775 C CA . ILE A 1 94 ? 18.401 -8.300 -22.289 1.00 92.62 94 ILE A CA 1
ATOM 776 C C . ILE A 1 94 ? 18.479 -9.795 -22.603 1.00 92.62 94 ILE A C 1
ATOM 778 O O . ILE A 1 94 ? 17.510 -10.540 -22.473 1.00 92.62 94 ILE A O 1
ATOM 782 N N . ARG A 1 95 ? 19.674 -10.267 -22.963 1.00 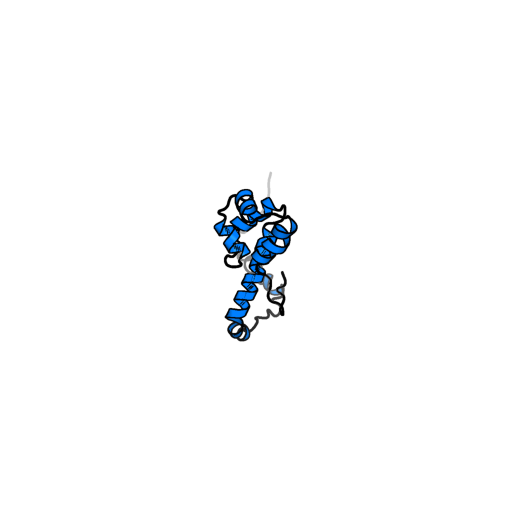90.25 95 ARG A N 1
ATOM 783 C CA . ARG A 1 95 ? 19.932 -11.695 -23.169 1.00 90.25 95 ARG A CA 1
ATOM 784 C C . ARG A 1 95 ? 20.030 -12.418 -21.823 1.00 90.25 95 ARG A C 1
ATOM 786 O O . ARG A 1 95 ? 20.846 -12.059 -20.977 1.00 90.25 95 ARG A O 1
ATOM 793 N N . THR A 1 96 ? 19.244 -13.476 -21.643 1.00 89.62 96 THR A N 1
ATOM 794 C CA . THR A 1 96 ? 19.312 -14.334 -20.453 1.00 89.62 96 THR A CA 1
ATOM 795 C C . THR A 1 96 ? 20.657 -15.054 -20.377 1.00 89.62 96 THR A C 1
ATOM 797 O O . THR A 1 96 ? 21.081 -15.708 -21.332 1.00 89.62 96 THR A O 1
ATOM 800 N N . PHE A 1 97 ? 21.319 -14.966 -19.225 1.00 90.56 97 PHE A N 1
ATOM 801 C CA . PHE A 1 97 ? 22.504 -15.765 -18.944 1.00 90.56 97 PHE A CA 1
ATOM 802 C C . PHE A 1 97 ? 22.083 -17.176 -18.521 1.00 90.56 97 PHE A C 1
ATOM 804 O O . PHE A 1 97 ? 21.360 -17.350 -17.542 1.00 90.56 97 PHE A O 1
ATOM 811 N N . THR A 1 98 ? 22.515 -18.190 -19.269 1.00 84.88 98 THR A N 1
ATOM 812 C CA . THR A 1 98 ? 22.325 -19.599 -18.907 1.00 84.88 98 THR A CA 1
ATOM 813 C C . THR A 1 98 ? 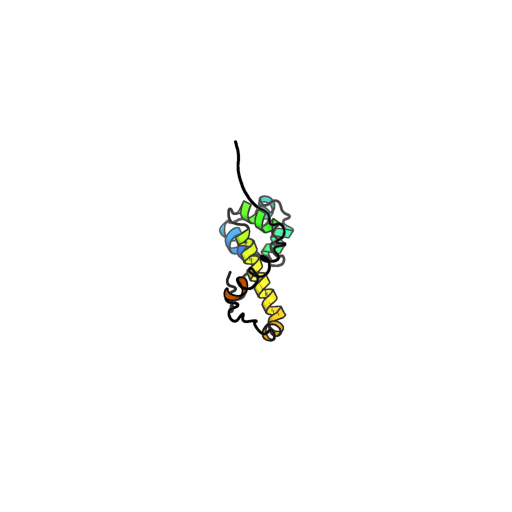23.642 -20.137 -18.369 1.00 84.88 98 THR A C 1
ATOM 815 O O . THR A 1 98 ? 24.619 -20.228 -19.112 1.00 84.88 98 THR A O 1
ATOM 818 N N . VAL A 1 99 ? 23.676 -20.505 -17.086 1.00 81.38 99 VAL A N 1
ATOM 819 C CA . VAL A 1 99 ? 24.809 -21.247 -16.522 1.00 81.38 99 VAL A CA 1
ATOM 820 C C . VAL A 1 99 ? 24.734 -22.667 -17.075 1.00 81.38 99 VAL A C 1
ATOM 822 O O . VAL A 1 99 ? 23.903 -23.463 -16.645 1.00 81.38 99 VAL A O 1
ATOM 825 N N . SER A 1 100 ? 25.580 -22.981 -18.053 1.00 68.25 100 SER A N 1
ATOM 826 C CA . SER A 1 100 ? 25.805 -24.368 -18.462 1.00 68.25 100 SER A CA 1
ATOM 827 C C . SER A 1 100 ? 26.703 -25.001 -17.407 1.00 68.25 100 SER A C 1
ATOM 829 O O . SER A 1 100 ? 27.901 -24.751 -17.412 1.00 68.25 100 SER A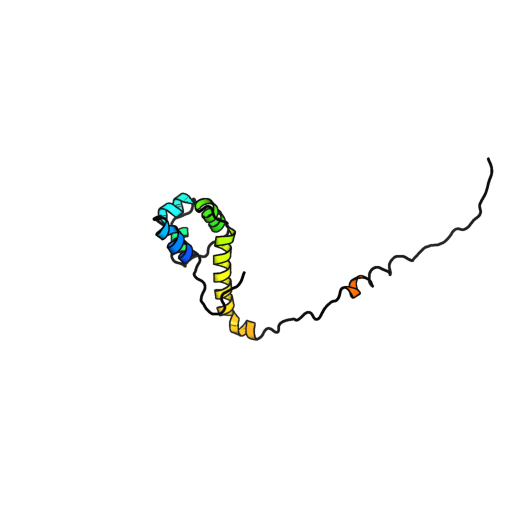 O 1
ATOM 831 N N . SER A 1 101 ? 26.089 -25.693 -16.441 1.00 61.25 101 SER A N 1
ATOM 832 C CA . SER A 1 101 ? 26.729 -26.631 -15.504 1.00 61.25 101 SER A CA 1
ATOM 833 C C . SER A 1 101 ? 28.165 -26.266 -15.095 1.00 61.25 101 SER A C 1
ATOM 835 O O . SER A 1 101 ? 29.124 -26.838 -15.606 1.00 61.25 101 SER A O 1
ATOM 837 N N . CYS A 1 102 ? 28.327 -25.352 -14.136 1.00 47.88 102 CYS A N 1
ATOM 838 C CA . CYS A 1 102 ? 29.539 -25.370 -13.317 1.00 47.88 102 CYS A CA 1
ATOM 839 C C . CYS A 1 102 ? 29.389 -26.563 -12.363 1.00 47.88 102 CYS A C 1
ATOM 841 O O . CYS A 1 102 ? 28.775 -26.460 -11.300 1.00 47.88 102 CYS A O 1
ATOM 843 N N . THR A 1 103 ? 29.784 -27.736 -12.851 1.00 53.94 103 THR A N 1
ATOM 844 C CA . THR A 1 103 ? 29.751 -29.009 -12.137 1.00 53.94 103 THR A CA 1
ATOM 845 C C . THR A 1 103 ? 30.751 -28.959 -10.989 1.00 53.94 103 THR A C 1
ATOM 847 O O . THR A 1 103 ? 31.824 -28.373 -11.106 1.00 53.94 103 THR A O 1
ATOM 850 N N . SER A 1 104 ? 30.414 -29.603 -9.878 1.00 55.81 104 SER A N 1
ATOM 851 C CA . SER A 1 104 ? 31.201 -29.673 -8.643 1.00 55.81 104 SER A CA 1
ATOM 852 C C . SER A 1 104 ? 32.609 -30.291 -8.769 1.00 55.81 104 SER A C 1
ATOM 854 O O . SER A 1 104 ? 33.251 -30.503 -7.750 1.00 55.81 104 SER A O 1
ATOM 856 N N . GLU A 1 105 ? 33.121 -30.550 -9.975 1.00 53.72 105 GLU A N 1
ATOM 857 C CA . GLU A 1 105 ? 34.475 -31.075 -10.199 1.00 53.72 105 GLU A CA 1
ATOM 858 C C . GLU A 1 105 ? 35.567 -29.995 -10.094 1.00 53.72 105 GLU A C 1
ATOM 860 O O . GLU A 1 105 ? 36.710 -30.317 -9.780 1.00 53.72 105 GLU A O 1
ATOM 865 N N . GLN A 1 106 ? 35.242 -28.707 -10.263 1.00 50.19 106 GLN A N 1
ATOM 866 C CA . GLN A 1 106 ? 36.242 -27.635 -10.139 1.00 50.19 106 GLN A CA 1
ATOM 867 C C . GLN A 1 106 ? 36.644 -27.294 -8.691 1.00 50.19 106 GLN A C 1
ATOM 869 O O . GLN A 1 106 ? 37.647 -26.618 -8.499 1.00 50.19 106 GLN A O 1
ATOM 874 N N . ILE A 1 107 ? 35.907 -27.744 -7.667 1.00 55.62 107 ILE A N 1
ATOM 875 C CA . ILE A 1 107 ? 36.184 -27.358 -6.267 1.00 55.62 107 ILE A CA 1
ATOM 876 C C . ILE A 1 107 ? 37.293 -28.227 -5.633 1.00 55.62 107 ILE A C 1
ATOM 878 O O . ILE A 1 107 ? 37.957 -27.785 -4.696 1.00 55.62 107 ILE A O 1
ATOM 882 N N . GLU A 1 108 ? 37.572 -29.423 -6.167 1.00 54.22 108 GLU A N 1
ATOM 883 C CA . GLU A 1 108 ? 38.560 -30.346 -5.576 1.00 54.22 108 GLU A CA 1
ATOM 884 C C . GLU A 1 108 ? 40.009 -30.089 -6.051 1.00 54.22 108 GLU A C 1
ATOM 886 O O . GLU A 1 108 ? 40.960 -30.423 -5.346 1.00 54.22 108 GLU A O 1
ATOM 891 N N . SER A 1 109 ? 40.202 -29.441 -7.209 1.00 47.12 109 SER A N 1
ATOM 892 C CA . SER A 1 109 ? 41.538 -29.131 -7.759 1.00 47.12 109 SER A CA 1
ATOM 893 C C . SER A 1 109 ? 42.281 -28.049 -6.964 1.00 47.12 109 SER A C 1
ATOM 895 O O . SER A 1 109 ? 43.510 -28.054 -6.919 1.00 47.12 109 SER A O 1
ATOM 897 N N . ASP A 1 110 ? 41.555 -27.143 -6.307 1.00 53.38 110 ASP A N 1
ATOM 898 C CA . ASP A 1 110 ? 42.149 -25.995 -5.605 1.00 53.38 110 ASP A CA 1
ATOM 899 C C . ASP A 1 110 ? 42.526 -26.311 -4.144 1.00 53.38 110 ASP A C 1
ATOM 901 O O . ASP A 1 110 ? 43.120 -25.480 -3.453 1.00 53.38 110 ASP A O 1
ATOM 905 N N . ARG A 1 111 ? 42.212 -27.519 -3.650 1.00 51.56 111 ARG A N 1
ATOM 906 C CA . ARG A 1 111 ? 42.508 -27.939 -2.268 1.00 51.56 111 ARG A CA 1
ATOM 907 C C . ARG A 1 111 ? 43.845 -28.664 -2.083 1.00 51.56 111 ARG A C 1
ATOM 909 O O . ARG A 1 111 ? 44.305 -28.744 -0.947 1.00 51.56 111 ARG A O 1
ATOM 916 N N . ILE A 1 112 ? 44.486 -29.167 -3.143 1.00 50.22 112 ILE A N 1
ATOM 917 C CA . ILE A 1 112 ? 45.625 -30.103 -3.007 1.00 50.22 112 ILE A CA 1
ATOM 918 C C . ILE A 1 112 ? 47.018 -29.447 -3.141 1.00 50.22 112 ILE A C 1
ATOM 920 O O . ILE A 1 112 ? 48.006 -30.039 -2.722 1.00 50.22 112 ILE A O 1
ATOM 924 N N . THR A 1 113 ? 47.170 -28.202 -3.599 1.00 49.50 113 THR A N 1
ATOM 925 C CA . THR A 1 113 ? 48.523 -27.633 -3.825 1.00 49.50 113 THR A CA 1
ATOM 926 C C . THR A 1 113 ? 49.171 -26.921 -2.628 1.00 49.50 113 THR A C 1
ATOM 928 O O . THR A 1 113 ? 50.253 -26.364 -2.786 1.00 49.50 113 THR A O 1
ATOM 931 N N . ASN A 1 114 ? 48.567 -26.936 -1.433 1.00 53.91 114 ASN A N 1
ATOM 932 C CA . ASN A 1 114 ? 49.101 -26.244 -0.242 1.00 53.91 114 ASN A CA 1
ATOM 933 C C . ASN A 1 114 ? 49.433 -27.174 0.943 1.00 53.91 114 ASN A C 1
ATOM 935 O O . ASN A 1 114 ? 49.421 -26.737 2.092 1.00 53.91 114 ASN A O 1
ATOM 939 N N . ILE A 1 115 ? 49.756 -28.445 0.682 1.00 52.53 115 ILE A N 1
ATOM 940 C CA . ILE A 1 115 ? 50.315 -29.367 1.685 1.00 52.53 115 ILE A CA 1
ATOM 941 C C . ILE A 1 115 ? 51.460 -30.151 1.032 1.00 52.53 115 ILE A C 1
ATOM 943 O O . ILE A 1 115 ? 51.294 -31.316 0.721 1.00 52.53 115 ILE A O 1
ATOM 947 N N . ASP A 1 116 ? 52.574 -29.482 0.717 1.00 51.66 116 ASP A N 1
ATOM 948 C CA . ASP A 1 116 ? 53.915 -30.102 0.651 1.00 51.66 116 ASP A CA 1
ATOM 949 C C . ASP A 1 116 ? 54.992 -29.071 0.271 1.00 51.66 116 ASP A C 1
ATOM 951 O O . ASP A 1 116 ? 55.591 -29.072 -0.804 1.00 51.66 116 ASP A O 1
ATOM 955 N N . LYS A 1 117 ? 55.292 -28.175 1.212 1.00 50.44 117 LYS A N 1
ATOM 956 C CA . LYS A 1 117 ? 56.677 -27.729 1.396 1.00 50.44 117 LYS A CA 1
ATOM 957 C C . LYS A 1 117 ? 57.081 -28.067 2.817 1.00 50.44 117 LYS A C 1
ATOM 959 O O . LYS A 1 117 ? 57.061 -27.225 3.708 1.00 50.44 117 LYS A O 1
ATOM 964 N N . GLY A 1 118 ? 57.365 -29.351 3.016 1.00 41.62 118 GLY A N 1
ATOM 965 C CA . GLY A 1 118 ? 58.120 -29.807 4.166 1.00 41.62 118 GLY A CA 1
ATOM 966 C C . GLY A 1 118 ? 59.549 -29.286 4.069 1.00 41.62 118 GLY A C 1
ATOM 967 O O . GLY A 1 118 ? 60.278 -29.653 3.150 1.00 41.62 118 GLY A O 1
ATOM 968 N N . ASP A 1 119 ? 59.959 -28.480 5.043 1.00 41.31 119 ASP A N 1
ATOM 969 C CA . ASP A 1 119 ? 61.365 -28.426 5.426 1.00 41.31 119 ASP A CA 1
ATOM 970 C C . ASP A 1 119 ? 61.663 -29.694 6.235 1.00 41.31 119 ASP A C 1
ATOM 972 O O . ASP A 1 119 ? 61.354 -29.811 7.420 1.00 41.31 119 ASP A O 1
ATOM 976 N N . SER A 1 120 ? 62.226 -30.686 5.545 1.00 45.41 120 SER A N 1
ATOM 977 C CA . SER A 1 120 ? 62.882 -31.839 6.154 1.00 45.41 120 SER A CA 1
ATOM 978 C C . SER A 1 120 ? 64.365 -31.538 6.346 1.00 45.41 120 SER A C 1
ATOM 980 O O . SER A 1 120 ? 65.157 -31.641 5.416 1.00 45.41 120 SER A O 1
ATOM 982 N N . SER A 1 121 ? 64.742 -31.221 7.577 1.00 44.22 121 SER A N 1
ATOM 983 C CA . SER A 1 121 ? 66.081 -31.441 8.140 1.00 44.22 121 SER A CA 1
ATOM 984 C C . SER A 1 121 ? 65.908 -31.310 9.654 1.00 44.22 121 SER A C 1
ATOM 986 O O . SER A 1 121 ? 65.457 -30.268 10.110 1.00 44.22 121 SER A O 1
ATOM 988 N N . ILE A 1 122 ? 66.097 -32.337 10.483 1.00 47.97 122 ILE A N 1
ATOM 989 C CA . ILE A 1 122 ? 67.391 -32.927 10.834 1.00 47.97 122 ILE A CA 1
ATOM 990 C C . ILE A 1 122 ? 67.209 -34.411 11.211 1.00 47.97 122 ILE A C 1
ATOM 992 O O . ILE A 1 122 ? 66.354 -34.773 12.016 1.00 47.97 122 ILE A O 1
ATOM 996 N N . LEU A 1 123 ? 68.067 -35.252 10.628 1.00 43.69 123 LEU A N 1
ATOM 997 C CA . LEU A 1 123 ? 68.375 -36.625 11.032 1.00 43.69 123 LEU A CA 1
ATOM 998 C C . LEU A 1 123 ? 69.246 -36.623 12.298 1.00 43.69 123 LEU A C 1
ATOM 1000 O O . LEU A 1 123 ? 70.222 -35.879 12.325 1.00 43.69 123 LEU A O 1
ATOM 1004 N N . ALA A 1 124 ? 68.980 -37.519 13.255 1.00 45.69 124 ALA A N 1
ATOM 1005 C CA . ALA A 1 124 ? 69.989 -38.438 13.813 1.00 45.69 124 ALA A CA 1
ATOM 1006 C C . ALA A 1 124 ? 69.438 -39.272 14.993 1.00 45.69 124 ALA A C 1
ATOM 1008 O O . ALA A 1 124 ? 69.146 -38.747 16.059 1.00 45.69 124 ALA A O 1
ATOM 1009 N N . ASN A 1 125 ? 69.378 -40.588 14.768 1.00 42.50 125 ASN A N 1
ATOM 1010 C CA . ASN A 1 125 ? 69.807 -41.674 15.659 1.00 42.50 125 ASN A CA 1
ATOM 1011 C C . ASN A 1 125 ? 69.303 -41.733 17.123 1.00 42.50 125 ASN A C 1
ATOM 1013 O O . ASN A 1 125 ? 69.860 -41.139 18.037 1.00 42.50 125 ASN A O 1
ATOM 1017 N N . SER A 1 126 ? 68.327 -42.624 17.323 1.00 46.94 126 SER A N 1
ATOM 1018 C CA . SER A 1 126 ? 68.119 -43.536 18.472 1.00 46.94 126 SER A CA 1
ATOM 1019 C C . SER A 1 126 ? 69.407 -44.237 18.993 1.00 46.94 126 SER A C 1
ATOM 1021 O O . SER A 1 126 ? 70.395 -44.210 18.257 1.00 46.94 126 SER A O 1
ATOM 1023 N N . PRO A 1 127 ? 69.404 -45.084 20.064 1.00 56.31 127 PRO A N 1
ATOM 1024 C CA . PRO A 1 127 ? 68.518 -45.258 21.251 1.00 56.31 127 PRO A CA 1
ATOM 1025 C C . PRO A 1 127 ? 69.243 -45.644 22.594 1.00 56.31 127 PRO A C 1
ATOM 1027 O O . PRO A 1 127 ? 70.417 -45.992 22.577 1.00 56.31 127 PRO A O 1
ATOM 1030 N N . ARG A 1 128 ? 68.456 -45.779 23.691 1.00 43.09 128 ARG A N 1
ATOM 1031 C CA . ARG A 1 128 ? 68.739 -46.430 25.014 1.00 43.09 128 ARG A CA 1
ATOM 1032 C C . ARG A 1 128 ? 69.783 -45.703 25.899 1.00 43.09 128 ARG A C 1
ATOM 1034 O O . ARG A 1 128 ? 70.597 -44.967 25.370 1.00 43.09 128 ARG A O 1
ATOM 1041 N N . ASP A 1 129 ? 69.759 -45.716 27.231 1.00 41.69 129 ASP A N 1
ATOM 1042 C CA . ASP A 1 129 ? 69.374 -46.715 28.237 1.00 41.69 129 ASP A CA 1
ATOM 1043 C C . ASP A 1 129 ? 68.765 -46.041 29.499 1.00 41.69 129 ASP A C 1
ATOM 1045 O O . ASP A 1 129 ? 68.992 -44.852 29.717 1.00 41.69 129 ASP A O 1
ATOM 1049 N N . ASP A 1 130 ? 68.025 -46.844 30.278 1.00 42.94 130 ASP A N 1
ATOM 1050 C CA . ASP A 1 130 ? 67.726 -46.786 31.731 1.00 42.94 130 ASP A CA 1
ATOM 1051 C C . ASP A 1 130 ? 67.118 -45.534 32.408 1.00 42.94 130 ASP A C 1
ATOM 1053 O O . ASP A 1 130 ? 67.763 -44.466 32.508 1.00 42.94 130 ASP A O 1
#